Protein AF-A0A380B5B3-F1 (afdb_monomer)

Foldseek 3Di:
DLVVVLVVLQVLLVVLVVLVVVLVVCVVVVVDPDPVCSCVVRVVVSVVSQVVSQVCCCVSPVDRDSHDDPPPPPDPD

Mean predicted aligned error: 7.62 Å

Structure (mmCIF, N/CA/C/O backbone):
data_AF-A0A380B5B3-F1
#
_entry.id   AF-A0A380B5B3-F1
#
loop_
_atom_site.group_PDB
_atom_site.id
_atom_site.type_symbol
_atom_site.label_atom_id
_atom_site.label_alt_id
_atom_site.label_comp_id
_atom_site.label_asym_id
_atom_site.label_entity_id
_atom_site.label_seq_id
_atom_site.pdbx_PDB_ins_code
_atom_site.Cartn_x
_atom_site.Cartn_y
_atom_site.Cartn_z
_atom_site.occupancy
_atom_site.B_iso_or_equiv
_atom_site.auth_seq_id
_atom_site.auth_comp_id
_atom_site.auth_asym_id
_atom_site.auth_atom_id
_atom_site.pdbx_PDB_model_num
ATOM 1 N N . MET A 1 1 ? -18.772 7.097 14.550 1.00 55.19 1 MET A N 1
ATOM 2 C CA . MET A 1 1 ? -17.571 7.631 13.857 1.00 55.19 1 MET A CA 1
ATOM 3 C C . MET A 1 1 ? -16.501 6.566 13.576 1.00 55.19 1 MET A C 1
ATOM 5 O O . MET A 1 1 ? -16.158 6.383 12.416 1.00 55.19 1 MET A O 1
ATOM 9 N N . LYS A 1 2 ? -16.037 5.788 14.571 1.00 66.50 2 LYS A N 1
ATOM 10 C CA . LYS A 1 2 ? -14.980 4.760 14.393 1.00 66.50 2 LYS A CA 1
ATOM 11 C C . LYS A 1 2 ? -15.279 3.681 13.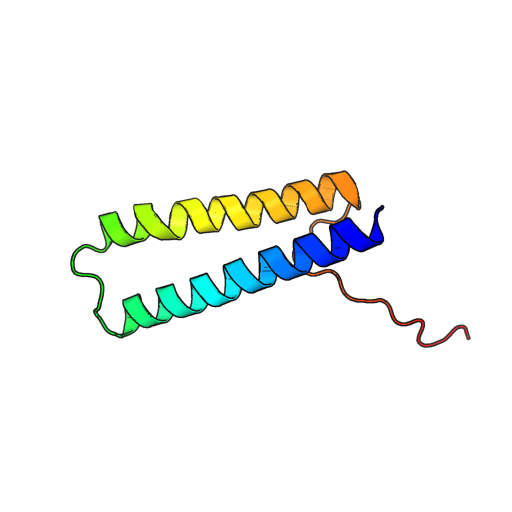329 1.00 66.50 2 LYS A C 1
ATOM 13 O O . LYS A 1 2 ? -14.376 3.262 12.613 1.00 66.50 2 LYS A O 1
ATOM 18 N N . ALA A 1 3 ? -16.539 3.264 13.174 1.00 72.88 3 ALA A N 1
ATOM 19 C CA . ALA A 1 3 ? -16.932 2.253 12.183 1.00 72.88 3 ALA A CA 1
ATOM 20 C C . ALA A 1 3 ? -16.843 2.743 10.722 1.00 72.88 3 ALA A C 1
ATOM 22 O O . ALA A 1 3 ? -16.437 1.981 9.848 1.00 72.88 3 ALA A O 1
ATOM 23 N N . ALA A 1 4 ? -17.186 4.009 10.458 1.00 77.25 4 ALA A N 1
ATOM 24 C CA . ALA A 1 4 ? -17.086 4.598 9.122 1.00 77.25 4 ALA A CA 1
ATOM 25 C C . ALA A 1 4 ? -15.617 4.790 8.711 1.00 77.25 4 ALA A C 1
ATOM 27 O O . ALA A 1 4 ? -15.237 4.386 7.617 1.00 77.25 4 ALA A O 1
ATOM 28 N N . ALA A 1 5 ? -14.774 5.283 9.629 1.00 76.12 5 ALA A N 1
ATOM 29 C CA . ALA A 1 5 ? -13.329 5.403 9.416 1.00 76.12 5 ALA A CA 1
ATOM 30 C C . ALA A 1 5 ? -12.666 4.041 9.134 1.00 76.12 5 ALA A C 1
ATOM 32 O O . ALA A 1 5 ? -11.897 3.909 8.186 1.00 76.12 5 ALA A O 1
ATOM 33 N N . LYS A 1 6 ? -13.037 2.996 9.889 1.00 79.88 6 LYS A N 1
ATOM 34 C CA . LYS A 1 6 ? -12.581 1.612 9.666 1.00 79.88 6 LYS A CA 1
ATOM 35 C C . LYS A 1 6 ? -12.927 1.112 8.255 1.00 79.88 6 LYS A C 1
ATOM 37 O O . LYS A 1 6 ? -12.083 0.526 7.582 1.00 79.88 6 LYS A O 1
ATOM 42 N N . ARG A 1 7 ? -14.166 1.344 7.801 1.00 81.94 7 ARG A N 1
ATOM 43 C CA . ARG A 1 7 ? -14.618 0.961 6.451 1.00 81.94 7 ARG A CA 1
ATOM 44 C C . ARG A 1 7 ? -13.866 1.732 5.368 1.00 81.94 7 ARG A C 1
ATOM 46 O O . ARG A 1 7 ? -13.402 1.111 4.420 1.00 81.94 7 ARG A O 1
ATOM 53 N N . PHE A 1 8 ? -13.695 3.042 5.538 1.00 86.00 8 PHE A N 1
ATOM 54 C CA . PHE A 1 8 ? -12.954 3.881 4.597 1.00 86.00 8 PHE A CA 1
ATOM 55 C C . PHE A 1 8 ? -11.500 3.418 4.432 1.00 86.00 8 PHE A C 1
ATOM 57 O O . PHE A 1 8 ? -11.037 3.241 3.311 1.00 86.00 8 PHE A O 1
ATOM 64 N N . LEU A 1 9 ? -10.803 3.126 5.534 1.00 86.50 9 LEU A N 1
ATOM 65 C CA . LEU A 1 9 ? -9.410 2.663 5.498 1.00 86.50 9 LEU A CA 1
ATOM 66 C C . LEU A 1 9 ? -9.266 1.285 4.842 1.00 86.50 9 LEU A C 1
ATOM 68 O O . LEU A 1 9 ? -8.318 1.060 4.091 1.00 86.50 9 LEU A O 1
ATOM 72 N N . ASN A 1 10 ? -10.229 0.383 5.048 1.00 87.12 10 ASN A N 1
ATOM 73 C CA . ASN A 1 10 ? -10.263 -0.890 4.327 1.00 87.12 10 ASN A CA 1
ATOM 74 C C . ASN A 1 10 ? -10.465 -0.692 2.814 1.00 87.12 10 ASN A C 1
ATOM 76 O O . ASN A 1 10 ? -9.792 -1.357 2.032 1.00 87.12 10 ASN A O 1
ATOM 80 N N . VAL A 1 11 ? -11.352 0.221 2.398 1.00 88.81 11 VAL A N 1
ATOM 81 C CA . VAL A 1 11 ? -11.564 0.545 0.973 1.00 88.81 11 VAL A CA 1
ATOM 82 C C . VAL A 1 11 ? -10.309 1.173 0.362 1.00 88.81 11 VAL A 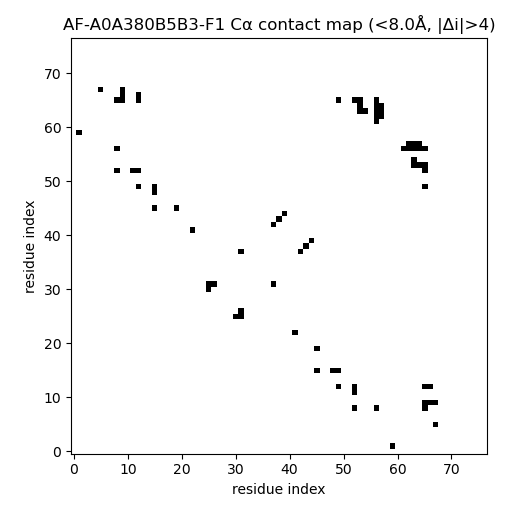C 1
ATOM 84 O O . VAL A 1 11 ? -9.882 0.746 -0.707 1.00 88.81 11 VAL A O 1
ATOM 87 N N . ALA A 1 12 ? -9.668 2.116 1.058 1.00 87.62 12 ALA A N 1
ATOM 88 C CA . ALA A 1 12 ? -8.412 2.725 0.616 1.00 87.62 12 ALA A CA 1
ATOM 89 C C . ALA A 1 12 ? -7.300 1.676 0.443 1.00 87.62 12 ALA A C 1
ATOM 91 O O . ALA A 1 12 ? -6.596 1.672 -0.565 1.00 87.62 12 ALA A O 1
ATOM 92 N N . THR A 1 13 ? -7.197 0.733 1.384 1.00 89.62 13 THR A N 1
ATOM 93 C CA . THR A 1 13 ? -6.251 -0.392 1.307 1.00 89.62 13 THR A CA 1
ATOM 94 C C . THR A 1 13 ? -6.548 -1.297 0.109 1.00 89.62 13 THR A C 1
ATOM 96 O O . THR A 1 13 ? -5.629 -1.710 -0.594 1.00 89.62 13 THR A O 1
ATOM 99 N N . LEU A 1 14 ? -7.825 -1.590 -0.158 1.00 91.94 14 LEU A N 1
ATOM 100 C CA . LEU A 1 14 ? -8.262 -2.367 -1.324 1.00 91.94 14 LEU A CA 1
ATOM 101 C C . LEU A 1 14 ? -7.854 -1.699 -2.641 1.00 91.94 14 LEU A C 1
ATOM 103 O O . LEU A 1 14 ? -7.259 -2.353 -3.493 1.00 91.94 14 LEU A O 1
ATOM 107 N N . ILE A 1 15 ? -8.113 -0.396 -2.782 1.00 92.31 15 ILE A N 1
ATOM 108 C CA . ILE A 1 15 ? -7.744 0.378 -3.975 1.00 92.31 15 ILE A CA 1
ATOM 109 C C . ILE A 1 15 ? -6.224 0.377 -4.170 1.00 92.31 15 ILE A C 1
ATOM 111 O O . ILE A 1 15 ? -5.753 0.077 -5.266 1.00 92.31 15 ILE A O 1
ATOM 115 N N . ALA A 1 16 ? -5.453 0.637 -3.109 1.00 91.06 16 ALA A N 1
ATOM 116 C CA . ALA A 1 16 ? -3.991 0.591 -3.161 1.00 91.06 16 ALA A CA 1
ATOM 117 C C . ALA A 1 16 ? -3.474 -0.790 -3.603 1.00 91.06 16 ALA A C 1
ATOM 119 O O . ALA A 1 16 ? -2.540 -0.884 -4.395 1.00 91.06 16 ALA A O 1
ATOM 120 N N . THR A 1 17 ? -4.129 -1.864 -3.154 1.00 92.50 17 THR A N 1
ATOM 121 C CA . THR A 1 17 ? -3.735 -3.246 -3.471 1.00 92.50 17 THR A CA 1
ATOM 122 C C . THR A 1 17 ? -4.074 -3.622 -4.914 1.00 92.50 17 THR A C 1
ATOM 124 O O . THR A 1 17 ? -3.269 -4.263 -5.586 1.00 92.50 17 THR A O 1
ATOM 127 N N . LEU A 1 18 ? -5.228 -3.185 -5.427 1.00 94.12 18 LEU A N 1
ATOM 128 C CA . LEU A 1 18 ? -5.581 -3.347 -6.842 1.00 94.12 18 LEU A CA 1
ATOM 129 C C . LEU A 1 18 ? -4.616 -2.581 -7.746 1.00 94.12 18 LEU A C 1
ATOM 131 O O . LEU A 1 18 ? -4.158 -3.113 -8.755 1.00 94.12 18 LEU A O 1
ATOM 135 N N . TYR A 1 19 ? -4.262 -1.356 -7.362 1.00 92.25 19 TYR A N 1
ATOM 136 C CA . TYR A 1 19 ? -3.282 -0.573 -8.098 1.00 92.25 19 TYR A CA 1
ATOM 137 C C . TYR A 1 19 ? -1.899 -1.237 -8.085 1.00 92.25 19 TYR A C 1
ATOM 139 O O . TYR A 1 19 ? -1.284 -1.366 -9.140 1.00 92.25 19 TYR A O 1
ATOM 147 N N . LEU A 1 20 ? -1.448 -1.761 -6.938 1.00 93.06 20 LEU A N 1
ATOM 148 C CA . LEU A 1 20 ? -0.220 -2.558 -6.855 1.00 93.06 20 LEU A CA 1
ATOM 149 C C . LEU A 1 20 ? -0.245 -3.753 -7.820 1.00 93.06 20 LEU A C 1
ATOM 151 O O . LEU A 1 20 ? 0.736 -3.988 -8.519 1.00 93.06 20 LEU A O 1
ATOM 155 N N . ALA A 1 21 ? -1.361 -4.484 -7.894 1.00 93.19 21 ALA A N 1
ATOM 156 C CA . ALA A 1 21 ? -1.499 -5.619 -8.806 1.00 93.19 21 ALA A CA 1
ATOM 157 C C . ALA A 1 21 ? -1.361 -5.200 -10.282 1.00 93.19 21 ALA A C 1
ATOM 159 O O . ALA A 1 21 ? -0.671 -5.871 -11.049 1.00 93.19 21 ALA A O 1
ATOM 160 N N . ILE A 1 22 ? -1.948 -4.060 -10.665 1.00 91.25 22 ILE A N 1
ATOM 161 C CA . ILE A 1 22 ? -1.801 -3.486 -12.013 1.00 91.25 22 ILE A CA 1
ATOM 162 C C . ILE A 1 22 ? -0.341 -3.100 -12.285 1.00 91.25 22 ILE A C 1
ATOM 164 O O . ILE A 1 22 ? 0.178 -3.378 -13.364 1.00 91.25 22 ILE A O 1
ATOM 168 N N . LEU A 1 23 ? 0.345 -2.489 -11.315 1.00 90.00 23 LEU A N 1
ATOM 169 C CA . LEU A 1 23 ? 1.755 -2.125 -11.467 1.00 90.00 23 LEU A CA 1
ATOM 170 C C . LEU A 1 23 ? 2.647 -3.357 -11.641 1.00 90.00 23 LEU A C 1
ATOM 172 O O . LEU A 1 23 ? 3.507 -3.356 -12.517 1.00 90.00 23 LEU A O 1
ATOM 176 N N . ILE A 1 24 ? 2.419 -4.413 -10.854 1.00 90.62 24 ILE A N 1
ATOM 177 C CA . ILE A 1 24 ? 3.135 -5.688 -10.993 1.00 90.62 24 ILE A CA 1
ATOM 178 C C . ILE A 1 24 ? 2.891 -6.280 -12.385 1.00 90.62 24 ILE A C 1
ATOM 180 O O . ILE A 1 24 ? 3.839 -6.708 -13.040 1.00 90.62 24 ILE A O 1
ATOM 184 N N . TRP A 1 25 ? 1.650 -6.254 -12.875 1.00 90.31 25 TRP A N 1
ATOM 185 C CA . TRP A 1 25 ? 1.336 -6.712 -14.228 1.00 90.31 25 TRP A CA 1
ATOM 186 C C . TRP A 1 25 ? 2.117 -5.939 -15.298 1.00 90.31 25 TRP A C 1
ATOM 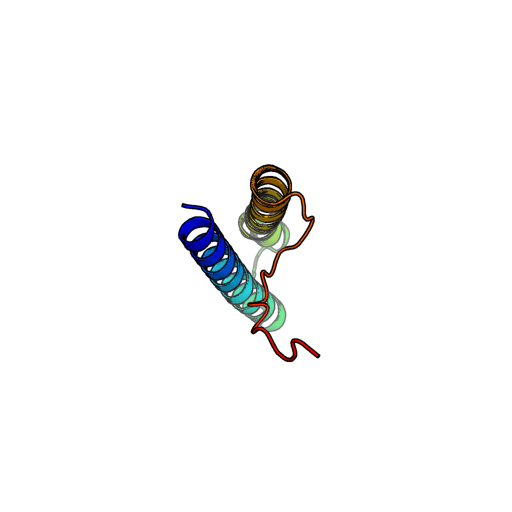188 O O . TRP A 1 25 ? 2.762 -6.554 -16.142 1.00 90.31 25 TR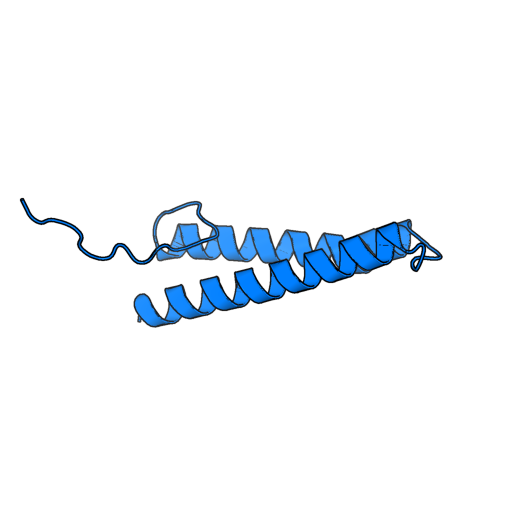P A O 1
ATOM 198 N N . LEU A 1 26 ? 2.127 -4.603 -15.226 1.00 87.69 26 LEU A N 1
ATOM 199 C CA . LEU A 1 26 ? 2.861 -3.744 -16.166 1.00 87.69 26 LEU A CA 1
ATOM 200 C C . LEU A 1 26 ? 4.375 -3.993 -16.146 1.00 87.69 26 LEU A C 1
ATOM 202 O O . LEU A 1 26 ? 5.031 -3.890 -17.184 1.00 87.69 26 LEU A O 1
ATOM 206 N N . MET A 1 27 ? 4.927 -4.327 -14.977 1.00 85.31 27 MET A N 1
ATOM 207 C CA . MET A 1 27 ? 6.329 -4.714 -14.827 1.00 85.31 27 MET A CA 1
ATOM 208 C C . MET A 1 27 ? 6.624 -6.045 -15.530 1.00 85.31 27 MET A C 1
ATOM 210 O O . MET A 1 27 ? 7.599 -6.143 -16.272 1.00 85.31 27 MET A O 1
ATOM 214 N N . VAL A 1 28 ? 5.775 -7.058 -15.331 1.00 87.88 28 VAL A N 1
ATOM 215 C CA . VAL A 1 28 ? 5.960 -8.399 -15.915 1.00 87.88 28 VAL A CA 1
ATOM 216 C C . VAL A 1 28 ? 5.709 -8.401 -17.425 1.00 87.88 28 VAL A C 1
ATOM 218 O O . VAL A 1 28 ? 6.403 -9.097 -18.159 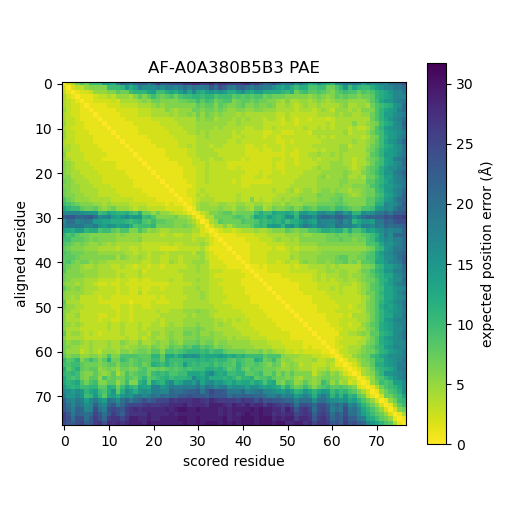1.00 87.88 28 VAL A O 1
ATOM 221 N N . SER A 1 29 ? 4.767 -7.592 -17.915 1.00 89.00 29 SER A N 1
ATOM 222 C CA . SER A 1 29 ? 4.443 -7.503 -19.343 1.00 89.00 29 SER A CA 1
ATOM 223 C C . SER A 1 29 ? 5.438 -6.659 -20.154 1.00 89.00 29 SER A C 1
ATOM 225 O O . SER A 1 29 ? 5.203 -6.426 -21.337 1.00 89.00 29 SER A O 1
ATOM 227 N N . GLY A 1 30 ? 6.502 -6.136 -19.531 1.00 79.25 30 GLY A N 1
ATOM 228 C CA . GLY A 1 30 ? 7.476 -5.259 -20.190 1.00 79.25 30 GLY A CA 1
ATOM 229 C C . GLY A 1 30 ? 6.909 -3.896 -20.604 1.00 79.25 30 GLY A C 1
ATOM 230 O O . GLY A 1 30 ? 7.481 -3.226 -21.459 1.00 79.25 30 GLY A O 1
ATOM 231 N N . GLY A 1 31 ? 5.790 -3.466 -20.009 1.00 73.75 31 GLY A N 1
ATOM 232 C CA . GLY A 1 31 ? 5.106 -2.217 -20.362 1.00 73.75 31 GLY A CA 1
ATOM 233 C C . GLY A 1 31 ? 5.840 -0.944 -19.919 1.00 73.75 31 GLY A C 1
ATOM 234 O O . GLY A 1 31 ? 5.457 0.155 -20.316 1.00 73.75 31 GLY A O 1
ATOM 235 N N . ALA A 1 32 ? 6.891 -1.067 -19.104 1.00 73.38 32 ALA A N 1
ATOM 236 C CA . ALA A 1 32 ? 7.682 0.056 -18.611 1.00 73.38 32 ALA A CA 1
ATOM 237 C C . ALA A 1 32 ? 8.978 0.230 -19.423 1.00 73.38 32 ALA A C 1
ATOM 239 O O . ALA A 1 32 ? 9.954 -0.491 -19.230 1.00 73.38 32 ALA A O 1
ATOM 240 N N . SER A 1 33 ? 9.018 1.245 -20.291 1.00 75.38 33 SER A N 1
ATOM 241 C CA . SER A 1 33 ? 10.218 1.598 -21.070 1.00 75.38 33 SER A CA 1
ATOM 242 C C . SER A 1 33 ? 11.317 2.268 -20.233 1.00 75.38 33 SER A C 1
ATOM 244 O O . SER A 1 33 ? 12.491 2.214 -20.592 1.00 75.38 33 SER A O 1
ATOM 246 N N . ASN A 1 34 ? 10.963 2.889 -19.100 1.00 87.44 34 ASN A N 1
ATOM 247 C CA . ASN A 1 34 ? 11.905 3.517 -18.172 1.00 87.44 34 ASN A CA 1
ATOM 248 C C . ASN A 1 34 ? 11.574 3.146 -16.720 1.00 87.44 34 ASN A C 1
ATOM 250 O O . ASN A 1 34 ? 10.755 3.791 -16.060 1.00 87.44 34 ASN A O 1
ATOM 254 N N . TRP A 1 35 ? 12.244 2.106 -16.223 1.00 82.94 35 TRP A 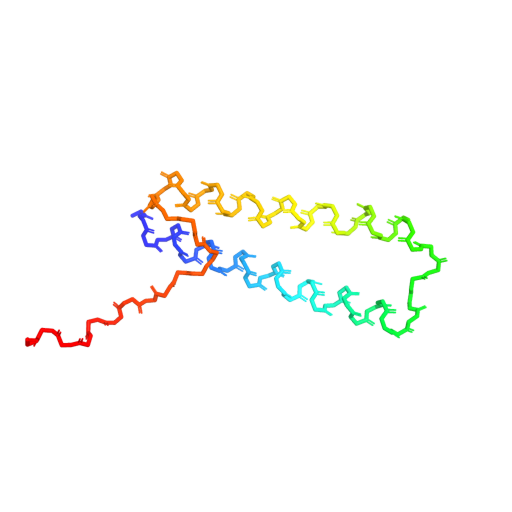N 1
ATOM 255 C CA . TRP A 1 35 ? 12.025 1.531 -14.895 1.00 82.94 35 TRP A CA 1
ATOM 256 C C . TRP A 1 35 ? 12.231 2.518 -13.748 1.00 82.94 35 TRP A C 1
ATOM 258 O O . TRP A 1 35 ? 11.461 2.507 -12.793 1.00 82.94 35 TRP A O 1
ATOM 268 N N . VAL A 1 36 ? 13.215 3.414 -13.848 1.00 85.94 36 VAL A N 1
ATOM 269 C CA . VAL A 1 36 ? 13.504 4.387 -12.783 1.00 85.94 36 VAL A CA 1
ATOM 270 C C . VAL A 1 36 ? 12.349 5.375 -12.636 1.00 85.94 36 VAL A C 1
ATOM 272 O O . VAL A 1 36 ? 11.826 5.561 -11.537 1.00 85.94 36 VAL A O 1
ATOM 275 N N . LYS A 1 37 ? 11.889 5.962 -13.749 1.00 87.75 37 LYS A N 1
ATOM 276 C CA . LYS A 1 37 ? 10.723 6.860 -13.735 1.00 87.75 37 LYS A CA 1
ATOM 277 C C . LYS A 1 37 ? 9.449 6.128 -13.319 1.00 87.75 37 LYS A C 1
ATOM 279 O O . LYS A 1 37 ? 8.641 6.698 -12.593 1.00 87.75 37 LYS A O 1
ATOM 284 N N . PHE A 1 38 ? 9.284 4.874 -13.737 1.00 88.12 38 PHE A N 1
ATOM 285 C CA . PHE A 1 38 ? 8.140 4.049 -13.359 1.00 88.12 38 PHE A CA 1
ATOM 286 C C . PHE A 1 38 ? 8.096 3.778 -11.849 1.00 88.12 38 PHE A C 1
ATOM 288 O O . PHE A 1 38 ? 7.060 3.977 -11.219 1.00 88.12 38 PHE A O 1
ATOM 295 N N . ILE A 1 39 ? 9.217 3.388 -11.240 1.00 86.25 39 ILE A N 1
ATOM 296 C CA . ILE A 1 39 ? 9.295 3.137 -9.797 1.00 86.25 39 ILE A CA 1
ATOM 297 C C . ILE A 1 39 ? 9.040 4.431 -9.019 1.00 86.25 39 ILE A C 1
ATOM 299 O O . ILE A 1 39 ? 8.178 4.458 -8.144 1.00 86.25 39 ILE A O 1
ATOM 303 N N . ILE A 1 40 ? 9.722 5.526 -9.360 1.00 90.00 40 ILE A N 1
ATOM 304 C CA . ILE A 1 40 ? 9.561 6.798 -8.639 1.00 90.00 40 ILE A CA 1
ATOM 305 C C . ILE A 1 40 ? 8.134 7.343 -8.792 1.00 90.00 40 ILE A C 1
ATOM 307 O O . ILE A 1 40 ? 7.541 7.784 -7.813 1.00 90.00 40 ILE A O 1
ATOM 311 N N . GLY A 1 41 ? 7.560 7.277 -9.995 1.00 89.88 41 GLY A N 1
ATOM 312 C CA . GLY A 1 41 ? 6.227 7.810 -10.273 1.00 89.88 41 GLY A CA 1
ATOM 313 C C . GLY A 1 41 ? 5.078 6.999 -9.672 1.00 89.88 41 GLY A C 1
ATOM 314 O O . GLY A 1 41 ? 4.023 7.569 -9.417 1.00 89.88 41 GLY A O 1
ATOM 315 N N . ASN A 1 42 ? 5.267 5.697 -9.427 1.00 91.38 42 ASN A N 1
ATOM 316 C CA . ASN A 1 42 ? 4.178 4.813 -8.995 1.00 91.38 42 ASN A CA 1
ATOM 317 C C . ASN A 1 42 ? 4.426 4.185 -7.611 1.00 91.38 42 ASN A C 1
ATOM 319 O O . ASN A 1 42 ? 3.568 4.262 -6.733 1.00 91.38 42 ASN A O 1
ATOM 323 N N . PHE A 1 43 ? 5.607 3.604 -7.371 1.00 87.75 43 PHE A N 1
ATOM 324 C CA . PHE A 1 43 ? 5.902 2.880 -6.127 1.00 87.75 43 PHE A CA 1
ATOM 325 C C . PHE A 1 43 ? 6.138 3.806 -4.935 1.00 87.75 43 PHE A C 1
ATOM 327 O O . PHE A 1 43 ? 5.733 3.463 -3.824 1.00 87.75 43 PHE A O 1
ATOM 334 N N . VAL A 1 44 ? 6.751 4.978 -5.130 1.00 89.25 44 VAL A N 1
ATOM 335 C CA . VAL A 1 44 ? 6.967 5.936 -4.029 1.00 89.25 44 VAL A CA 1
ATOM 336 C C . VAL A 1 44 ? 5.629 6.461 -3.480 1.00 89.25 44 VAL A C 1
ATOM 338 O O . VAL A 1 44 ? 5.397 6.304 -2.278 1.00 89.25 44 VAL A O 1
ATOM 341 N N . PRO A 1 45 ? 4.693 6.981 -4.304 1.00 91.12 45 PRO A N 1
ATOM 342 C CA . PRO A 1 45 ? 3.368 7.385 -3.823 1.00 91.12 45 PRO A CA 1
ATOM 343 C C . PRO A 1 45 ? 2.578 6.237 -3.186 1.00 91.12 45 PRO A C 1
ATOM 345 O O . PRO A 1 45 ? 1.906 6.424 -2.168 1.00 91.12 45 PRO A O 1
ATOM 348 N N . LEU A 1 46 ? 2.679 5.032 -3.753 1.00 92.44 46 LEU A N 1
ATOM 349 C CA . LEU A 1 46 ? 2.005 3.851 -3.222 1.00 92.44 46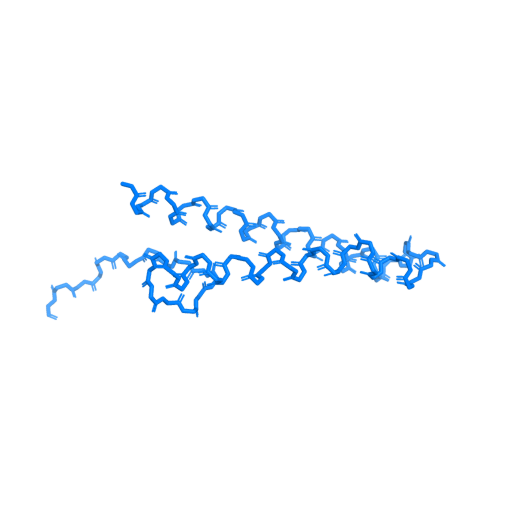 LEU A CA 1
ATOM 350 C C . LEU A 1 46 ? 2.531 3.469 -1.831 1.00 92.44 46 LEU A C 1
ATOM 352 O O . LEU A 1 46 ? 1.747 3.201 -0.921 1.00 92.44 46 LEU A O 1
ATOM 356 N N . SER A 1 47 ? 3.850 3.513 -1.640 1.00 91.19 47 SER A N 1
ATOM 357 C CA . SER A 1 47 ? 4.494 3.251 -0.347 1.00 91.19 47 SER A CA 1
ATOM 358 C C . SER A 1 47 ? 4.046 4.262 0.707 1.00 91.19 47 SER A C 1
ATOM 360 O O . SER A 1 47 ? 3.655 3.877 1.809 1.00 91.19 47 SER A O 1
ATOM 362 N N . ILE A 1 48 ? 4.019 5.551 0.347 1.00 93.00 48 ILE A N 1
ATOM 363 C CA . ILE A 1 48 ? 3.517 6.622 1.219 1.00 93.00 48 ILE A CA 1
ATOM 364 C C . ILE A 1 48 ? 2.056 6.359 1.598 1.00 93.00 48 ILE A C 1
ATOM 366 O O . ILE A 1 48 ? 1.710 6.461 2.770 1.00 93.00 48 ILE A O 1
ATOM 370 N N . THR A 1 49 ? 1.218 5.939 0.647 1.00 92.06 49 THR A N 1
ATOM 371 C CA . THR A 1 49 ? -0.200 5.630 0.894 1.00 92.06 49 THR A CA 1
ATOM 372 C C . THR A 1 49 ? -0.369 4.529 1.944 1.00 92.06 49 THR A C 1
ATOM 374 O O . THR A 1 49 ? -1.132 4.697 2.898 1.00 92.06 49 THR A O 1
ATOM 377 N N . TYR A 1 50 ? 0.371 3.423 1.827 1.00 90.75 50 TYR A N 1
ATOM 378 C CA . TYR A 1 50 ? 0.325 2.345 2.821 1.00 90.75 50 TYR A CA 1
ATOM 379 C C . TYR A 1 50 ? 0.834 2.789 4.197 1.00 90.75 50 TYR A C 1
ATOM 381 O O . TYR A 1 50 ? 0.227 2.445 5.214 1.00 90.75 50 TYR A O 1
ATOM 389 N N . ILE A 1 51 ? 1.901 3.593 4.240 1.00 92.38 51 ILE A N 1
ATOM 390 C CA . ILE A 1 51 ? 2.425 4.169 5.486 1.00 92.38 51 ILE A CA 1
ATOM 391 C C . ILE A 1 51 ? 1.383 5.092 6.131 1.00 92.38 51 ILE A C 1
ATOM 393 O O . ILE A 1 51 ? 1.137 4.990 7.331 1.00 92.38 51 ILE A O 1
ATOM 397 N N . SER A 1 52 ? 0.711 5.947 5.356 1.00 89.88 52 SER A N 1
ATOM 398 C CA . SER A 1 52 ? -0.356 6.813 5.862 1.00 89.88 52 SER A CA 1
ATOM 399 C C . SER A 1 52 ? -1.518 6.005 6.438 1.00 89.88 52 SER A C 1
ATOM 401 O O . SER A 1 52 ? -1.996 6.328 7.523 1.00 89.88 52 SER A O 1
ATOM 403 N N . ILE A 1 53 ? -1.940 4.922 5.775 1.00 89.94 53 ILE A N 1
ATOM 404 C CA . ILE A 1 53 ? -2.981 4.021 6.298 1.00 89.94 53 ILE A CA 1
ATOM 405 C C . ILE A 1 53 ? -2.548 3.420 7.642 1.00 89.94 53 ILE A C 1
ATOM 407 O O . ILE A 1 53 ? -3.333 3.415 8.590 1.00 89.94 53 ILE A O 1
ATOM 411 N N . LEU A 1 54 ? -1.298 2.957 7.750 1.00 87.81 54 LEU A N 1
ATOM 412 C CA . LEU A 1 54 ? -0.732 2.424 8.993 1.00 87.81 54 LEU A CA 1
ATOM 413 C C . LEU A 1 54 ? -0.709 3.463 10.119 1.00 87.81 54 LEU A C 1
ATOM 415 O O . LEU A 1 54 ? -1.149 3.158 11.227 1.00 87.81 54 LEU A O 1
ATOM 419 N N . ILE A 1 55 ? -0.254 4.687 9.838 1.00 89.06 55 ILE A N 1
ATOM 420 C CA . ILE A 1 55 ? -0.221 5.786 10.813 1.00 89.06 55 ILE A CA 1
ATOM 421 C C . ILE A 1 55 ? -1.639 6.126 11.277 1.00 89.06 55 ILE A C 1
ATOM 423 O O . ILE A 1 55 ? -1.887 6.200 12.479 1.00 89.06 55 ILE A O 1
ATOM 427 N N . ILE A 1 56 ? -2.591 6.279 10.352 1.00 86.75 56 ILE A N 1
ATOM 428 C CA . ILE A 1 56 ? -3.988 6.582 10.695 1.00 86.75 56 ILE A CA 1
ATOM 429 C C . ILE A 1 56 ? -4.583 5.452 11.540 1.00 86.75 56 ILE A C 1
ATOM 431 O O . ILE A 1 56 ? -5.283 5.725 12.519 1.00 86.75 56 ILE A O 1
ATOM 435 N N . ASN A 1 57 ? -4.286 4.194 11.205 1.00 85.75 57 ASN A N 1
ATOM 436 C CA . ASN A 1 57 ? -4.752 3.043 11.970 1.00 85.75 57 ASN A CA 1
ATOM 437 C C . ASN A 1 57 ? -4.148 3.000 13.379 1.00 85.75 57 ASN A C 1
ATOM 439 O O . ASN A 1 57 ? -4.872 2.754 14.348 1.00 85.75 57 ASN A O 1
ATOM 443 N N . TYR A 1 58 ? -2.860 3.312 13.514 1.00 84.56 58 TYR A N 1
ATOM 444 C CA . TYR A 1 58 ? -2.189 3.401 14.805 1.00 84.56 58 TYR A CA 1
ATOM 445 C C . TYR A 1 58 ? -2.767 4.529 15.669 1.00 84.56 58 TYR A C 1
ATOM 447 O O . TYR A 1 58 ? -3.166 4.281 16.803 1.00 84.56 58 TYR A O 1
ATOM 455 N N . VAL A 1 59 ? -2.916 5.737 15.119 1.00 85.94 59 VAL A N 1
ATOM 456 C CA . VAL A 1 59 ? -3.448 6.903 15.847 1.00 85.94 59 VAL A CA 1
ATOM 457 C C . VAL A 1 59 ? -4.924 6.717 16.220 1.00 85.94 59 VAL A C 1
ATOM 459 O O . VAL A 1 59 ? -5.334 7.058 17.325 1.00 85.94 59 VAL A O 1
ATOM 462 N N . SER A 1 60 ? -5.738 6.154 15.324 1.00 82.81 60 SER A N 1
ATOM 463 C CA . SER A 1 60 ? -7.193 6.063 15.524 1.00 82.81 60 SER A CA 1
ATOM 464 C C . SER A 1 60 ? -7.629 4.838 16.334 1.00 82.81 60 SER A C 1
ATOM 466 O O . SER A 1 60 ? -8.662 4.879 17.012 1.00 82.81 60 SER A O 1
ATOM 468 N N . PHE A 1 61 ? -6.886 3.730 16.237 1.00 81.31 61 PHE A N 1
ATOM 469 C CA . PHE A 1 61 ? -7.280 2.429 16.793 1.00 81.31 61 PHE A CA 1
ATOM 470 C C . PHE A 1 61 ? -6.207 1.768 17.668 1.00 81.31 61 PHE A C 1
ATOM 472 O O . PHE A 1 61 ? -6.476 0.698 18.215 1.00 81.31 61 PHE A O 1
ATOM 479 N N . GLY A 1 62 ? -5.015 2.362 17.807 1.00 79.25 62 GLY A N 1
ATOM 480 C CA . GLY A 1 62 ? -3.910 1.810 18.599 1.00 79.25 62 GLY A CA 1
ATOM 481 C C . GLY A 1 62 ? -3.306 0.531 18.014 1.00 79.25 62 GLY A C 1
ATOM 482 O O . GLY A 1 62 ? -2.678 -0.236 18.737 1.00 79.25 62 GLY A O 1
ATOM 483 N N . LYS A 1 63 ? -3.541 0.244 16.725 1.00 76.44 63 LYS A N 1
ATOM 484 C CA . LYS A 1 63 ? -3.122 -1.005 16.073 1.00 76.44 63 LYS A CA 1
ATOM 485 C C . LYS A 1 63 ? -2.338 -0.720 14.800 1.00 76.44 63 LYS A C 1
ATOM 487 O O . LYS A 1 63 ? -2.837 -0.049 13.901 1.00 76.44 63 LYS A O 1
ATOM 492 N N . ILE A 1 64 ? -1.149 -1.311 14.699 1.00 79.69 64 ILE A N 1
ATOM 493 C CA . ILE A 1 64 ? -0.343 -1.343 13.473 1.00 79.69 64 ILE A CA 1
ATOM 494 C C . ILE A 1 64 ? -0.907 -2.455 12.583 1.00 79.69 64 ILE A C 1
ATOM 496 O O . ILE A 1 64 ? -0.403 -3.572 12.536 1.00 79.69 64 ILE A O 1
ATOM 500 N N . THR A 1 65 ? -2.038 -2.176 11.943 1.00 77.56 65 THR A N 1
ATOM 501 C CA . THR A 1 65 ? -2.659 -3.082 10.974 1.00 77.56 65 THR A CA 1
ATOM 502 C C . THR A 1 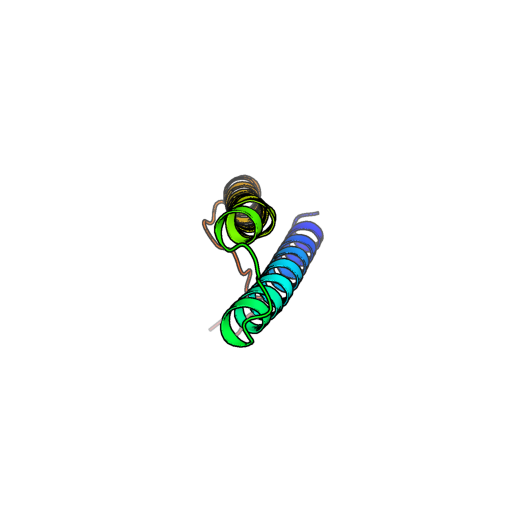65 ? -3.082 -2.299 9.749 1.00 77.56 65 THR A C 1
ATOM 504 O O . THR A 1 65 ? -3.431 -1.128 9.848 1.00 77.56 65 THR A O 1
ATOM 507 N N . ILE A 1 66 ? -3.065 -2.952 8.595 1.00 73.88 66 ILE A N 1
ATOM 508 C CA . ILE A 1 66 ? -3.561 -2.406 7.327 1.00 73.88 66 ILE A CA 1
ATOM 509 C C . ILE A 1 66 ? -4.985 -2.904 7.062 1.00 73.88 66 ILE A C 1
ATOM 511 O O . ILE A 1 66 ? -5.773 -2.237 6.401 1.00 73.88 66 ILE A O 1
ATOM 515 N N . TRP A 1 67 ? -5.336 -4.065 7.624 1.00 73.94 67 TRP A N 1
ATOM 516 C CA . TRP A 1 67 ? -6.621 -4.701 7.399 1.00 73.94 67 TRP A CA 1
ATOM 517 C C . TRP A 1 67 ? -7.373 -4.907 8.700 1.00 73.94 67 TRP A C 1
ATOM 519 O O . TRP A 1 67 ? -6.919 -5.535 9.661 1.00 73.94 67 TRP A O 1
ATOM 529 N N . HIS A 1 68 ? -8.574 -4.360 8.716 1.00 68.12 68 HIS A N 1
ATOM 530 C CA . HIS A 1 68 ? -9.441 -4.407 9.861 1.00 68.12 68 HIS A CA 1
ATOM 531 C C . HIS A 1 68 ? -10.458 -5.535 9.688 1.00 68.12 68 HIS A C 1
ATOM 533 O O . HIS A 1 68 ? -11.496 -5.341 9.050 1.00 68.12 68 HIS A O 1
ATOM 539 N N . LYS A 1 69 ? -10.198 -6.700 10.296 1.00 66.69 69 LYS A N 1
ATOM 540 C CA . LYS A 1 69 ? -11.198 -7.775 10.372 1.00 66.69 69 LYS A CA 1
ATOM 541 C C . LYS A 1 69 ? -12.453 -7.271 11.094 1.00 66.69 69 LYS A C 1
ATOM 543 O O . LYS A 1 69 ? -12.386 -6.534 12.089 1.00 66.69 69 LYS A O 1
ATOM 548 N N . ASN A 1 70 ? -13.624 -7.658 10.595 1.00 57.31 70 ASN A N 1
ATOM 549 C CA . ASN A 1 70 ? -14.791 -7.708 11.460 1.00 57.31 70 ASN A CA 1
ATOM 550 C C . ASN A 1 70 ? -14.538 -8.855 12.427 1.00 57.31 70 ASN A C 1
ATOM 552 O O . ASN A 1 70 ? -14.448 -10.004 12.010 1.00 57.31 70 ASN A O 1
ATOM 556 N N . ILE A 1 71 ? -14.377 -8.528 13.706 1.00 55.91 71 ILE A N 1
ATOM 557 C CA . ILE A 1 71 ? -14.569 -9.521 14.750 1.00 55.91 71 ILE A CA 1
ATOM 558 C C . ILE A 1 71 ? -16.079 -9.750 14.722 1.00 55.91 71 ILE A C 1
ATOM 560 O O . ILE A 1 71 ? -16.836 -8.990 15.320 1.00 55.91 71 ILE A O 1
ATOM 564 N N . SER A 1 72 ? -16.546 -10.691 13.898 1.00 46.91 72 SER A N 1
ATOM 565 C CA . SER A 1 72 ? -17.836 -11.300 14.180 1.00 46.91 72 SER A CA 1
ATOM 566 C C . SER A 1 72 ? -17.675 -11.895 15.568 1.00 46.91 72 SER A C 1
ATOM 568 O O . SER A 1 72 ? -16.743 -12.674 15.765 1.00 46.91 72 SER A O 1
ATOM 570 N N . ASN A 1 73 ? -18.513 -11.496 16.521 1.00 45.72 73 ASN A N 1
ATO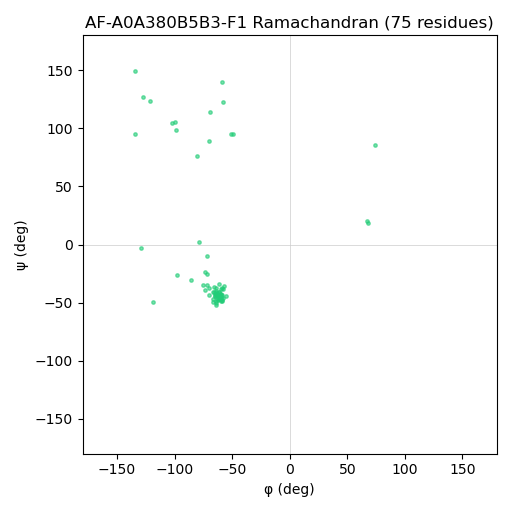M 571 C CA . ASN A 1 73 ? -18.710 -12.276 17.735 1.00 45.72 73 ASN A CA 1
ATOM 572 C C . ASN A 1 73 ? -19.017 -13.718 17.303 1.00 45.72 73 ASN A C 1
ATOM 574 O O . ASN A 1 73 ? -20.148 -14.035 16.952 1.00 45.72 73 ASN A O 1
ATOM 578 N N . GLN A 1 74 ? -17.995 -14.563 17.258 1.00 44.69 74 GLN A N 1
ATOM 579 C CA . GLN A 1 74 ? -18.132 -16.003 17.313 1.00 44.69 74 GLN A CA 1
ATOM 580 C C . GLN A 1 74 ? -17.753 -16.371 18.744 1.00 44.69 74 GLN A C 1
ATOM 582 O O . GLN A 1 74 ? -16.583 -16.290 19.102 1.00 44.69 74 GLN A O 1
ATOM 587 N N . GLY A 1 75 ? -18.782 -16.675 19.542 1.00 38.28 75 GLY A N 1
ATOM 588 C CA . GLY A 1 75 ? -18.697 -17.259 20.884 1.00 38.28 75 GLY A CA 1
ATOM 589 C C . GLY A 1 75 ? -18.228 -16.289 21.964 1.00 38.28 75 GLY A C 1
ATOM 590 O O . GLY A 1 75 ? -17.051 -16.216 22.276 1.00 38.28 75 GLY A O 1
ATOM 591 N N . GLY A 1 76 ? -19.131 -15.515 22.562 1.00 41.53 76 GLY A N 1
ATOM 592 C CA . GLY A 1 76 ? -19.486 -15.824 23.949 1.00 41.53 76 GLY A CA 1
ATOM 593 C C . GLY A 1 76 ? -19.821 -17.293 24.186 1.00 41.53 76 GLY A C 1
ATOM 594 O O . GLY A 1 76 ? -20.960 -17.685 23.955 1.00 41.53 76 GLY A O 1
ATOM 595 N N . VAL A 1 77 ? -18.818 -18.055 24.626 1.00 39.00 77 VAL A N 1
ATOM 596 C CA . VAL A 1 77 ? -18.873 -19.019 25.738 1.00 39.00 77 VAL A CA 1
ATOM 597 C C . VAL A 1 77 ? -17.499 -18.993 26.398 1.00 39.00 77 VAL A C 1
ATOM 599 O O . VAL A 1 77 ? -16.507 -19.087 25.642 1.00 39.00 77 VAL A O 1
#

Radius of gyration: 16.34 Å; Cα contacts (8 Å, |Δi|>4): 39; chains: 1; bounding box: 33×27×47 Å

pLDDT: mean 80.88, std 14.12, range [38.28, 94.12]

Solvent-accessible surface area (backbone atoms only — not comparable to full-atom values): 4612 Å² total; per-residue (Å²): 112,72,69,59,53,52,52,50,48,39,51,53,46,50,53,54,49,53,51,48,52,52,53,52,48,36,61,74,70,63,70,58,92,49,60,68,61,50,43,59,72,49,51,50,59,51,51,51,51,55,52,51,48,28,50,51,29,30,75,75,68,75,37,90,44,71,71,80,77,80,81,68,89,75,69,97,123

Sequence (77 aa):
MKAAAKRFLNVATLIATLYLAILIWLMVSGGASNWVKFIIGNFVPLSITYISILIINYVSFGKITIWHKNISNQGGV

Organism: NCBI:txid365591

Secondary structure (DSSP, 8-state):
-HHHHHHHHHHHHHHHHHHHHHHHHHHHTT--S-HHHHIIIIIHHHHHHHHHHHHHHHHHHS---S-----------